Protein AF-A0A833DLT4-F1 (afdb_monomer)

Sequence (153 aa):
MVFGWGKKKPQKQEPDIVPQKKQILLSDILNVANEIRSIRTKTIIAEVKTFRNKINSSCETILHIAIDLERDTLKIDDIDIHLKRLVERGKKEVISAIKRESIVQLPEINSYEDVKIFNVASNRMLKKIGDALGRQSRVIHIFAKKYAGKLKG

Mean predicted aligned error: 10.65 Å

Radius of gyration: 23.87 Å; Cα contacts (8 Å, |Δi|>4): 67; chains: 1; bounding box: 50×39×67 Å

Secondary structure (DSSP, 8-state):
-----PPPPPP--------------GGGHHHHHHHHHHHHHHHHHHHHHHHHHHHHHHHHHHHHHHHHHHH-PPP-TT--HHHHHHHHHHHHHHHHHHHHHHSSPPPP-SSHHHHHHHHHHHHHHHHHHHHHHHHTHHHHHHHHHHHGGGG--

Structure (mmCIF, N/CA/C/O backbone):
data_AF-A0A833DLT4-F1
#
_entry.id   AF-A0A833DLT4-F1
#
loop_
_atom_site.group_PDB
_atom_site.id
_atom_site.type_symbol
_atom_site.label_atom_id
_atom_site.label_alt_id
_atom_site.label_comp_id
_atom_site.label_asym_id
_atom_site.label_entity_id
_atom_site.label_seq_id
_atom_site.pdbx_PDB_ins_code
_atom_site.Cartn_x
_atom_site.Cartn_y
_atom_site.Cartn_z
_atom_site.occupancy
_atom_site.B_iso_or_equiv
_atom_site.auth_seq_id
_atom_site.auth_comp_id
_atom_site.auth_asym_id
_atom_site.auth_atom_id
_atom_site.pdbx_PDB_model_num
ATOM 1 N N . MET A 1 1 ? -16.645 -27.174 -26.066 1.00 42.59 1 MET A N 1
ATOM 2 C CA . MET A 1 1 ? -15.629 -27.038 -24.998 1.00 42.59 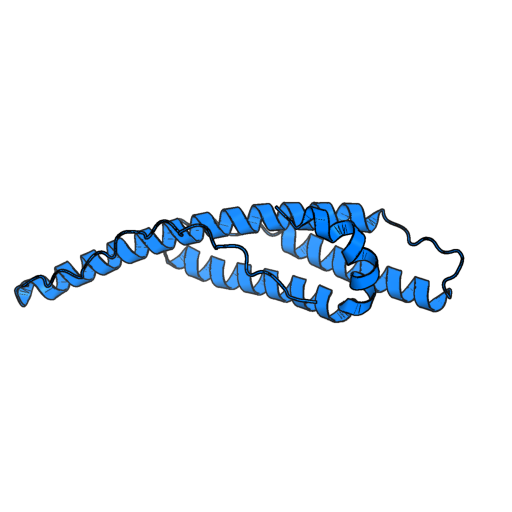1 MET A CA 1
ATOM 3 C C . MET A 1 1 ? -16.378 -26.774 -23.694 1.00 42.59 1 MET A C 1
ATOM 5 O O . MET A 1 1 ? -16.959 -25.708 -23.558 1.00 42.59 1 MET A O 1
ATOM 9 N N . VAL A 1 2 ? -16.508 -27.776 -22.818 1.00 42.22 2 VAL A N 1
ATOM 10 C CA . VAL A 1 2 ? -17.340 -27.711 -21.599 1.00 42.22 2 VAL A CA 1
ATOM 11 C C . VAL A 1 2 ? -16.416 -27.462 -20.409 1.00 42.22 2 VAL A C 1
ATOM 13 O O . VAL A 1 2 ? -15.605 -28.318 -20.067 1.00 42.22 2 VAL A O 1
ATOM 16 N N . PHE A 1 3 ? -16.489 -26.273 -19.811 1.00 52.66 3 PHE A N 1
ATOM 17 C CA . PHE A 1 3 ? -15.708 -25.943 -18.621 1.00 52.66 3 PHE A CA 1
ATOM 18 C C . PHE A 1 3 ? -16.326 -26.623 -17.396 1.00 52.66 3 PHE A C 1
ATOM 20 O O . PHE A 1 3 ? -17.376 -26.212 -16.906 1.00 52.66 3 PHE A O 1
ATOM 27 N N . GLY A 1 4 ? -15.662 -27.670 -16.902 1.00 48.62 4 GLY A N 1
ATOM 28 C CA . GLY A 1 4 ? -15.999 -28.314 -15.638 1.00 48.62 4 GLY A CA 1
ATOM 29 C C . GLY A 1 4 ? -15.780 -27.358 -14.466 1.00 48.62 4 GLY A C 1
ATOM 30 O O . GLY A 1 4 ? -14.661 -26.916 -14.206 1.00 48.62 4 GLY A O 1
ATOM 31 N N . TRP A 1 5 ? -16.853 -27.038 -13.747 1.00 48.69 5 TRP A N 1
ATOM 32 C CA . TRP A 1 5 ? -16.782 -26.337 -12.470 1.00 48.69 5 TRP A CA 1
ATOM 33 C C . TRP A 1 5 ? -16.168 -27.270 -11.422 1.00 48.69 5 TRP A C 1
ATOM 35 O O . TRP A 1 5 ? -16.838 -28.135 -10.858 1.00 48.69 5 TRP A O 1
ATOM 45 N N . GLY A 1 6 ? -14.867 -27.109 -11.174 1.00 57.81 6 GLY A N 1
ATOM 46 C CA . GLY A 1 6 ? -14.183 -27.751 -10.056 1.00 57.81 6 GLY A CA 1
ATOM 47 C C . GLY A 1 6 ? -14.857 -27.381 -8.733 1.00 57.81 6 GLY A C 1
ATOM 48 O O . GLY A 1 6 ? -15.112 -26.207 -8.458 1.00 57.81 6 GLY A O 1
ATOM 49 N N . LYS A 1 7 ? -15.173 -28.391 -7.915 1.00 57.47 7 LYS A N 1
ATOM 50 C CA . LYS A 1 7 ? -15.824 -28.212 -6.613 1.00 57.47 7 LYS A CA 1
ATOM 51 C C . LYS A 1 7 ? -14.976 -27.297 -5.718 1.00 57.47 7 LYS A C 1
ATOM 53 O O . LYS A 1 7 ? -13.832 -27.619 -5.400 1.00 57.47 7 LYS A O 1
ATOM 58 N N . LYS A 1 8 ? -15.541 -26.156 -5.306 1.00 60.50 8 LYS A N 1
ATOM 59 C CA . LYS A 1 8 ? -14.935 -25.254 -4.314 1.00 60.50 8 LYS A CA 1
ATOM 60 C C . LYS A 1 8 ? -14.752 -26.010 -2.991 1.00 60.50 8 LYS A C 1
ATOM 62 O O . LYS A 1 8 ? -15.681 -26.669 -2.527 1.00 60.50 8 LYS A O 1
ATOM 67 N N . LYS A 1 9 ? -13.564 -25.910 -2.384 1.00 59.28 9 LYS A N 1
ATOM 68 C CA . LYS A 1 9 ? -13.315 -26.389 -1.013 1.00 59.28 9 LYS A CA 1
ATOM 69 C C . LYS A 1 9 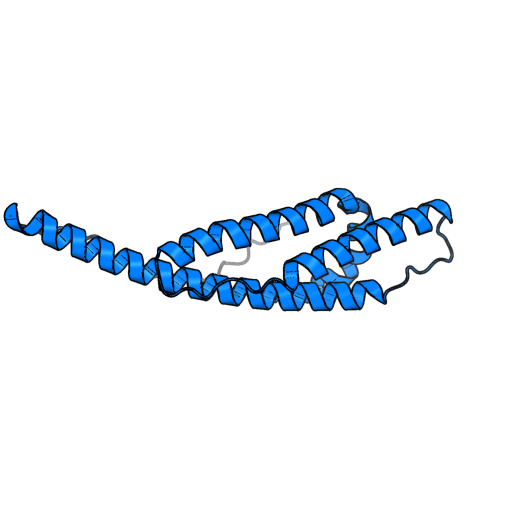? -14.263 -25.653 -0.050 1.00 59.28 9 LYS A C 1
ATOM 71 O O . LYS A 1 9 ? -14.417 -24.441 -0.215 1.00 59.28 9 LYS A O 1
ATOM 76 N N . PRO A 1 10 ? -14.882 -26.330 0.934 1.00 50.59 10 PRO A N 1
ATOM 77 C CA . PRO A 1 10 ? -15.735 -25.662 1.907 1.00 50.59 10 PRO A CA 1
ATOM 78 C C . PRO A 1 10 ? -14.888 -24.683 2.725 1.00 50.59 10 PRO A C 1
ATOM 80 O O . PRO A 1 10 ? -13.926 -25.061 3.395 1.00 50.59 10 PRO A O 1
ATOM 83 N N . GLN A 1 11 ? -15.227 -23.404 2.601 1.00 53.12 11 GLN A N 1
ATOM 84 C CA . GLN A 1 11 ? -14.693 -22.322 3.413 1.00 53.12 11 GLN A CA 1
ATOM 85 C C . GLN A 1 11 ? -15.098 -22.612 4.862 1.00 53.12 11 GLN A C 1
ATOM 87 O O . GLN A 1 11 ? -16.279 -22.837 5.128 1.00 53.12 11 GLN A O 1
ATOM 92 N N . LYS A 1 12 ? -14.124 -22.686 5.779 1.00 49.47 12 LYS A N 1
ATOM 93 C CA . LYS A 1 12 ? -14.392 -22.807 7.218 1.00 49.47 12 LYS A CA 1
ATOM 94 C C . LYS A 1 12 ? -15.308 -21.644 7.599 1.00 49.47 12 LYS A C 1
ATOM 96 O O . LYS A 1 12 ? -14.883 -20.496 7.526 1.00 49.47 12 LYS A O 1
ATOM 101 N N . GLN A 1 13 ? -16.563 -21.952 7.907 1.00 48.19 13 GLN A N 1
ATOM 102 C CA . GLN A 1 13 ? -17.505 -20.990 8.454 1.00 48.19 13 GLN A CA 1
ATOM 103 C C . GLN A 1 13 ? -16.955 -20.585 9.822 1.00 48.19 13 GLN A C 1
ATOM 105 O O . GLN A 1 13 ? -16.826 -21.428 10.711 1.00 48.19 13 GLN A O 1
ATOM 110 N N . GLU A 1 14 ? -16.549 -19.325 9.965 1.00 50.16 14 GLU A N 1
ATOM 111 C CA . GLU A 1 14 ? -16.438 -18.731 11.294 1.00 50.16 14 GLU A CA 1
ATOM 112 C C . GLU A 1 14 ? -17.833 -18.814 11.932 1.00 50.16 14 GLU A C 1
ATOM 114 O O . GLU A 1 14 ? -18.823 -18.577 11.234 1.00 50.16 14 GLU A O 1
ATOM 119 N N . PRO A 1 15 ? -17.955 -19.236 13.200 1.00 44.12 15 PRO A N 1
ATOM 120 C CA . PRO A 1 15 ? -19.258 -19.370 13.827 1.00 44.12 15 PRO A CA 1
ATOM 121 C C . PRO A 1 15 ? -19.946 -18.002 13.858 1.00 44.12 15 PRO A C 1
ATOM 123 O O . PRO A 1 15 ? -19.418 -17.053 14.436 1.00 44.12 15 PRO A O 1
ATOM 126 N N . ASP A 1 16 ? -21.127 -17.922 13.244 1.00 51.62 16 ASP A N 1
ATOM 127 C CA . ASP A 1 16 ? -22.027 -16.774 13.334 1.00 51.62 16 ASP A CA 1
ATOM 128 C C . ASP A 1 16 ? -22.417 -16.595 14.810 1.00 51.62 16 ASP A C 1
ATOM 130 O O . ASP A 1 16 ? -23.228 -17.343 15.365 1.00 51.62 16 ASP A O 1
ATOM 134 N N . ILE A 1 17 ? -21.778 -15.644 15.492 1.00 62.56 17 ILE A N 1
ATOM 135 C CA . ILE A 1 17 ? -22.097 -15.322 16.883 1.00 62.56 17 ILE A CA 1
ATOM 136 C C . ILE A 1 17 ? -23.464 -14.638 16.870 1.00 62.56 17 ILE A C 1
ATOM 138 O O . ILE A 1 17 ? -23.582 -13.461 16.527 1.00 62.56 17 ILE A O 1
ATOM 142 N N . VAL A 1 18 ? -24.506 -15.381 17.241 1.00 64.75 18 VAL A N 1
ATOM 143 C CA . VAL A 1 18 ? -25.869 -14.851 17.355 1.00 64.75 18 VAL A CA 1
ATOM 144 C C . VAL A 1 18 ? -25.860 -13.656 18.323 1.00 64.75 18 VAL A C 1
ATOM 146 O O . VAL A 1 18 ? -25.400 -13.802 19.460 1.00 64.75 18 VAL A O 1
ATOM 149 N N . PRO A 1 19 ? -26.354 -12.470 17.919 1.00 64.88 19 PRO A N 1
ATOM 150 C CA . PRO A 1 19 ? -26.337 -11.292 18.776 1.00 64.88 19 PRO A CA 1
ATOM 151 C C . PRO A 1 19 ? -27.209 -11.516 20.021 1.00 64.88 19 PRO A C 1
ATOM 153 O O . PRO A 1 19 ? -28.433 -11.632 19.934 1.00 64.88 19 PRO A O 1
ATOM 156 N N . GLN A 1 20 ? -26.579 -11.574 21.197 1.00 72.00 20 GLN A N 1
ATOM 157 C CA . GLN A 1 20 ? -27.278 -11.695 22.477 1.00 72.00 20 GLN A CA 1
ATOM 158 C C . GLN A 1 20 ? -27.918 -10.359 22.872 1.00 72.00 20 GLN A C 1
ATOM 160 O O . GLN A 1 20 ? -27.246 -9.333 22.983 1.00 72.00 20 GLN A O 1
ATOM 165 N N . LYS A 1 21 ? -29.231 -10.376 23.126 1.00 75.12 21 LYS A N 1
ATOM 166 C CA . LYS A 1 21 ? -29.964 -9.227 23.671 1.00 75.12 21 LYS A CA 1
ATOM 167 C C . LYS A 1 21 ? -29.655 -9.098 25.165 1.00 75.12 21 LYS A C 1
ATOM 169 O O . LYS A 1 21 ? -30.086 -9.931 25.956 1.00 75.12 21 LYS A O 1
ATOM 174 N N . LYS A 1 22 ? -28.916 -8.055 25.545 1.00 78.75 22 LYS A N 1
ATOM 175 C CA . LYS A 1 22 ? -28.597 -7.728 26.943 1.00 78.75 22 LYS A CA 1
ATOM 176 C C . LYS A 1 22 ? -29.653 -6.757 27.485 1.00 78.75 22 LYS A C 1
ATOM 178 O O . LYS A 1 22 ? -29.873 -5.711 26.879 1.00 78.75 22 LYS A O 1
ATOM 183 N N . GLN A 1 23 ? -30.311 -7.093 28.594 1.00 82.62 23 GLN A N 1
ATOM 184 C CA . GLN A 1 23 ? -31.133 -6.128 29.334 1.00 82.62 23 GLN A CA 1
ATOM 185 C C . GLN A 1 23 ? -30.208 -5.234 30.164 1.00 82.62 23 GLN A C 1
ATOM 187 O O . GLN A 1 23 ? -29.283 -5.731 30.804 1.00 82.62 23 GLN A O 1
ATOM 192 N N . ILE A 1 24 ? -30.434 -3.923 30.115 1.00 85.19 24 ILE A N 1
ATOM 193 C CA . ILE A 1 24 ? -29.632 -2.910 30.808 1.00 85.19 24 ILE A CA 1
ATOM 194 C C . ILE A 1 24 ? -30.562 -1.928 31.518 1.00 85.19 24 ILE A C 1
ATOM 196 O O . ILE A 1 24 ? -31.630 -1.598 30.998 1.00 85.19 24 ILE A O 1
ATOM 200 N N . LEU A 1 25 ? -30.161 -1.463 32.701 1.00 88.00 25 LEU A N 1
ATOM 201 C CA . LEU A 1 25 ? -30.851 -0.384 33.404 1.00 88.00 25 LEU A CA 1
ATOM 202 C C . LEU A 1 25 ? -30.563 0.953 32.707 1.00 88.00 25 LEU A C 1
ATOM 204 O O . LEU A 1 25 ? -29.490 1.151 32.138 1.00 88.00 25 LEU A O 1
ATOM 208 N N . LEU A 1 26 ? -31.505 1.897 32.786 1.00 86.12 26 LEU A N 1
ATOM 209 C CA . LEU A 1 26 ? -31.352 3.238 32.203 1.00 86.12 26 LEU A CA 1
ATOM 210 C C . LEU A 1 26 ? -30.126 3.987 32.750 1.00 86.12 26 LEU A C 1
ATOM 212 O O . LEU A 1 26 ? -29.436 4.667 31.994 1.00 86.12 26 LEU A O 1
ATOM 216 N N . SER A 1 27 ? -29.822 3.815 34.039 1.00 89.94 27 SER A N 1
ATOM 217 C CA . SER A 1 27 ? -28.631 4.372 34.694 1.00 89.94 27 SER A CA 1
ATOM 218 C C . SER A 1 27 ? -27.320 3.866 34.090 1.00 89.94 27 SER A C 1
ATOM 220 O O . SER A 1 27 ? -26.329 4.592 34.058 1.00 89.94 27 SER A O 1
ATOM 222 N N . ASP A 1 28 ? -27.318 2.637 33.573 1.00 89.06 28 ASP A N 1
ATOM 223 C CA . ASP A 1 28 ? -26.106 1.945 33.134 1.00 89.06 28 ASP A CA 1
ATOM 224 C C . ASP A 1 28 ? -25.779 2.210 31.661 1.00 89.06 28 ASP A C 1
ATOM 226 O O . ASP A 1 28 ? -24.691 1.863 31.198 1.00 89.06 28 ASP A O 1
ATOM 230 N N . ILE A 1 29 ? -26.682 2.866 30.921 1.00 89.69 29 ILE A N 1
ATOM 231 C CA . ILE A 1 29 ? -26.525 3.154 29.487 1.00 89.69 29 ILE A CA 1
ATOM 232 C C . ILE A 1 29 ? -25.197 3.868 29.207 1.00 89.69 29 ILE A C 1
ATOM 234 O O . ILE A 1 29 ? -24.480 3.489 28.280 1.00 89.69 29 ILE A O 1
ATOM 238 N N . LEU A 1 30 ? -24.840 4.872 30.015 1.00 91.88 30 LEU A N 1
ATOM 239 C CA . LEU A 1 30 ? -23.603 5.632 29.822 1.00 91.88 30 LEU A CA 1
ATOM 240 C C . LEU A 1 30 ? -22.360 4.749 30.012 1.00 91.88 30 LEU A C 1
ATOM 242 O O . LEU A 1 30 ? -21.410 4.838 29.233 1.00 91.88 30 LEU A O 1
ATOM 246 N N . ASN A 1 31 ? -22.381 3.870 31.016 1.00 91.38 31 ASN A N 1
ATOM 247 C CA . ASN A 1 31 ? -21.281 2.953 31.307 1.00 91.38 31 ASN A CA 1
ATOM 248 C C . ASN A 1 31 ? -21.101 1.936 30.178 1.00 91.38 31 ASN A C 1
ATOM 250 O O . ASN A 1 31 ? -19.991 1.773 29.669 1.00 91.38 31 ASN A O 1
ATOM 254 N N . VAL A 1 32 ? -22.199 1.332 29.716 1.00 91.00 32 VAL A N 1
ATOM 255 C CA . VAL A 1 32 ? -22.197 0.382 28.595 1.00 91.00 32 VAL A CA 1
ATOM 256 C C . VAL A 1 32 ? -21.719 1.054 27.304 1.00 91.00 32 VAL A C 1
ATOM 258 O O . VAL A 1 32 ? -20.892 0.496 26.584 1.00 91.00 32 VAL A O 1
ATOM 261 N N . ALA A 1 33 ? -22.167 2.279 27.016 1.00 91.75 33 ALA A N 1
ATOM 262 C CA . ALA A 1 33 ? -21.708 3.030 25.847 1.00 91.75 33 ALA A CA 1
ATOM 263 C C . ALA A 1 33 ? -20.197 3.325 25.903 1.00 91.75 33 ALA A C 1
ATOM 265 O O . ALA A 1 33 ? -19.494 3.183 24.898 1.00 91.75 33 ALA A O 1
ATOM 266 N N . ASN A 1 34 ? -19.679 3.695 27.077 1.00 93.94 34 ASN A N 1
ATOM 267 C CA . ASN A 1 34 ? -18.250 3.927 27.284 1.00 93.94 34 ASN A CA 1
ATOM 268 C C . ASN A 1 34 ? -17.423 2.642 27.126 1.00 93.94 34 ASN A C 1
ATOM 270 O O . ASN A 1 34 ? -16.349 2.681 26.520 1.00 93.94 34 ASN A O 1
ATOM 274 N N . GLU A 1 35 ? -17.923 1.509 27.622 1.00 93.25 35 GLU A N 1
ATOM 275 C CA . GLU A 1 35 ? -17.294 0.197 27.458 1.00 93.25 35 GLU A CA 1
ATOM 276 C C . GLU A 1 35 ? -17.226 -0.202 25.979 1.00 93.25 35 GLU A C 1
ATOM 278 O O . GLU A 1 35 ? -16.144 -0.505 25.470 1.00 93.25 35 GLU A O 1
ATOM 283 N N . ILE A 1 36 ? -18.347 -0.097 25.254 1.00 92.38 36 ILE A N 1
ATOM 284 C CA . ILE A 1 36 ? -18.408 -0.351 23.808 1.00 92.38 36 ILE A CA 1
ATOM 285 C C . ILE A 1 36 ? -17.399 0.532 23.073 1.00 92.38 36 ILE A C 1
ATOM 287 O O . ILE A 1 36 ? -16.641 0.038 22.236 1.00 92.38 36 ILE A O 1
ATOM 291 N N . ARG A 1 37 ? -17.348 1.830 23.399 1.00 93.94 37 ARG A N 1
ATOM 292 C CA . ARG A 1 37 ? -16.391 2.762 22.792 1.00 93.94 37 ARG A CA 1
ATOM 293 C C . ARG A 1 37 ? -14.950 2.330 23.061 1.00 93.94 37 ARG A C 1
ATOM 295 O O . ARG A 1 37 ? -14.150 2.307 22.135 1.00 93.94 37 ARG A O 1
ATOM 302 N N . SER A 1 38 ? -14.623 1.956 24.297 1.00 94.56 38 SER A N 1
ATOM 303 C CA . SER A 1 38 ? -13.282 1.495 24.680 1.00 94.56 38 SER A CA 1
ATOM 304 C C . SER A 1 38 ? -12.863 0.243 23.907 1.00 94.56 38 SER A C 1
ATOM 306 O O . SER A 1 38 ? -11.770 0.210 23.336 1.00 94.56 38 SER A O 1
ATOM 308 N N . ILE A 1 39 ? -13.749 -0.756 23.821 1.00 94.94 39 ILE A N 1
ATOM 309 C CA . ILE A 1 39 ? -13.509 -1.990 23.064 1.00 94.94 39 ILE A CA 1
ATOM 310 C C . ILE A 1 39 ? -13.264 -1.659 21.590 1.00 94.94 39 ILE A C 1
ATOM 312 O O . ILE A 1 39 ? -12.237 -2.049 21.040 1.00 94.94 39 ILE A O 1
ATOM 316 N N . ARG A 1 40 ? -14.153 -0.874 20.966 1.00 93.81 40 ARG A N 1
ATOM 317 C CA . ARG A 1 40 ? -14.033 -0.492 19.550 1.00 93.81 40 ARG A CA 1
ATOM 318 C C . ARG A 1 40 ? -12.742 0.266 19.265 1.00 93.81 40 ARG A C 1
ATOM 320 O O . ARG A 1 40 ? -12.066 -0.054 18.294 1.00 93.81 40 ARG A O 1
ATOM 327 N N . THR A 1 41 ? -12.364 1.215 20.118 1.00 94.56 41 THR A N 1
ATOM 328 C CA . THR A 1 41 ? -11.113 1.966 19.960 1.00 94.56 41 THR A CA 1
ATOM 329 C C . THR A 1 41 ? -9.895 1.049 20.025 1.00 94.56 41 THR A C 1
ATOM 331 O O . THR A 1 41 ? -9.016 1.150 19.171 1.00 94.56 41 THR A O 1
ATOM 334 N N . LYS A 1 42 ? -9.847 0.117 20.987 1.00 94.56 42 LYS A N 1
ATOM 335 C CA . LYS A 1 42 ? -8.750 -0.859 21.094 1.00 94.56 42 LYS A CA 1
ATOM 336 C C . LYS A 1 42 ? -8.675 -1.765 19.865 1.00 94.56 42 LYS A C 1
ATOM 338 O O . LYS A 1 42 ? -7.583 -1.975 19.342 1.00 94.56 42 LYS A O 1
ATOM 343 N N . THR A 1 43 ? -9.819 -2.255 19.382 1.00 95.44 43 THR A N 1
ATOM 344 C CA . THR A 1 43 ? -9.896 -3.071 18.162 1.00 95.44 43 THR A CA 1
ATOM 345 C C . THR A 1 43 ? -9.375 -2.305 16.948 1.00 95.44 43 THR A C 1
ATOM 347 O O . THR A 1 43 ? -8.490 -2.801 16.258 1.00 95.44 43 THR A O 1
ATOM 350 N N . ILE A 1 44 ? -9.841 -1.070 16.734 1.00 94.69 44 ILE A N 1
ATOM 351 C CA . ILE A 1 44 ? -9.402 -0.225 15.612 1.00 94.69 44 ILE A CA 1
ATOM 352 C C . ILE A 1 44 ? -7.892 0.028 15.679 1.00 94.69 44 ILE A C 1
ATOM 354 O O . ILE A 1 44 ? -7.207 -0.110 14.670 1.00 94.69 44 ILE A O 1
ATOM 358 N N . ILE A 1 45 ? -7.350 0.361 16.854 1.00 94.62 45 ILE A N 1
ATOM 359 C CA . ILE A 1 45 ? -5.905 0.574 17.031 1.00 94.62 45 ILE A CA 1
ATOM 360 C C . ILE A 1 45 ? -5.121 -0.688 16.649 1.00 94.62 45 ILE A C 1
ATOM 362 O O . ILE A 1 45 ? -4.140 -0.599 15.909 1.00 94.62 45 ILE A O 1
ATOM 366 N N . ALA A 1 46 ? -5.561 -1.863 17.110 1.00 94.00 46 ALA A N 1
ATOM 367 C CA . ALA A 1 46 ? -4.903 -3.127 16.797 1.00 94.00 46 ALA A CA 1
ATOM 368 C C . ALA A 1 46 ? -4.947 -3.440 15.291 1.00 94.00 46 ALA A C 1
ATOM 370 O O . ALA A 1 46 ? -3.906 -3.715 14.693 1.00 94.00 46 ALA A O 1
ATOM 371 N N . GLU A 1 4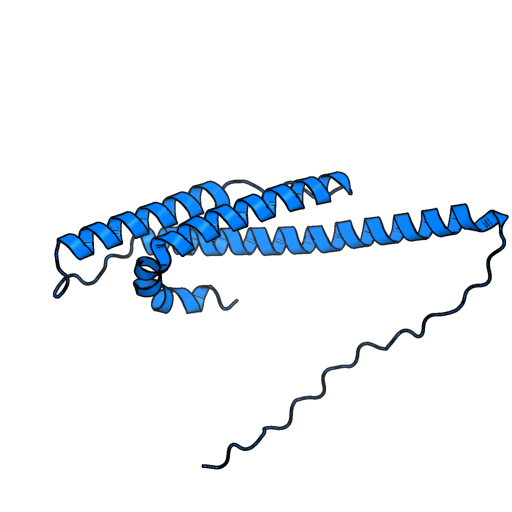7 ? -6.116 -3.335 14.658 1.00 94.62 47 GLU A N 1
ATOM 372 C CA . GLU A 1 47 ? -6.283 -3.571 13.220 1.00 94.62 47 GLU A CA 1
ATOM 373 C C . GLU A 1 47 ? -5.439 -2.606 12.384 1.00 94.62 47 GLU A C 1
ATOM 375 O O . GLU A 1 47 ? -4.668 -3.037 11.523 1.00 94.62 47 GLU A O 1
ATOM 380 N N . VAL A 1 48 ? -5.504 -1.305 12.678 1.00 94.62 48 VAL A N 1
ATOM 381 C CA . VAL A 1 48 ? -4.743 -0.271 11.963 1.00 94.62 48 VAL A CA 1
ATOM 382 C C . VAL A 1 48 ? -3.241 -0.478 12.130 1.00 94.62 48 VAL A C 1
ATOM 384 O O . VAL A 1 48 ? -2.496 -0.320 11.163 1.00 94.62 48 VAL A O 1
ATOM 387 N N . LYS A 1 49 ? -2.777 -0.928 13.301 1.00 94.50 49 LYS A N 1
ATOM 388 C CA . LYS A 1 49 ? -1.375 -1.314 13.508 1.00 94.50 49 LYS A CA 1
ATOM 389 C C . LYS A 1 49 ? -0.961 -2.469 12.593 1.00 94.50 49 LYS A C 1
ATOM 391 O O . LYS A 1 49 ? 0.122 -2.420 12.008 1.00 94.50 49 LYS A O 1
ATOM 396 N N . THR A 1 50 ? -1.821 -3.474 12.397 1.00 93.69 50 THR A N 1
ATOM 397 C CA . THR A 1 50 ? -1.532 -4.546 11.427 1.00 93.69 50 THR A CA 1
ATOM 398 C C . THR A 1 50 ? -1.495 -4.028 9.986 1.00 93.69 50 THR A C 1
ATOM 400 O O . THR A 1 50 ? -0.601 -4.409 9.229 1.00 93.69 50 THR A O 1
ATOM 403 N N . PHE A 1 51 ? -2.403 -3.121 9.605 1.00 92.50 51 PHE A N 1
ATOM 404 C CA . PHE A 1 51 ? -2.406 -2.511 8.274 1.00 92.50 51 PHE A CA 1
ATOM 405 C C . PHE A 1 51 ? -1.173 -1.647 8.033 1.00 92.50 51 PHE A C 1
ATOM 407 O O . PHE A 1 51 ? -0.553 -1.775 6.982 1.00 92.50 51 PHE A O 1
ATOM 414 N N . ARG A 1 52 ? -0.757 -0.837 9.012 1.00 92.88 52 ARG A N 1
ATOM 415 C CA . ARG A 1 52 ? 0.493 -0.071 8.951 1.00 92.88 52 ARG A CA 1
ATOM 416 C C . ARG A 1 52 ? 1.676 -0.974 8.626 1.00 92.88 52 ARG A C 1
ATOM 418 O O . ARG A 1 52 ? 2.436 -0.667 7.715 1.00 92.88 52 ARG A O 1
ATOM 425 N N . ASN A 1 53 ? 1.816 -2.092 9.336 1.00 91.88 53 ASN A N 1
ATOM 426 C CA . ASN A 1 53 ? 2.933 -3.012 9.121 1.00 91.88 53 ASN A CA 1
ATOM 427 C C . ASN A 1 53 ? 2.898 -3.632 7.713 1.00 91.88 53 ASN A C 1
ATOM 429 O O . ASN A 1 53 ? 3.929 -3.698 7.047 1.00 91.88 53 ASN A O 1
ATOM 433 N N . LYS A 1 54 ? 1.710 -4.014 7.222 1.00 91.69 54 LYS A N 1
ATOM 434 C CA . LYS A 1 54 ? 1.525 -4.508 5.844 1.00 91.69 54 LYS A CA 1
ATOM 435 C C . LYS A 1 54 ? 1.875 -3.450 4.794 1.00 91.69 54 LYS A C 1
ATOM 437 O O . LYS A 1 54 ? 2.541 -3.766 3.810 1.00 91.69 54 LYS A O 1
ATOM 442 N N . ILE A 1 55 ? 1.451 -2.201 5.001 1.00 90.94 55 ILE A N 1
ATOM 443 C CA . ILE A 1 55 ? 1.767 -1.087 4.100 1.00 90.94 55 ILE A CA 1
ATOM 444 C C . ILE A 1 55 ? 3.272 -0.814 4.101 1.00 90.94 55 ILE A C 1
ATOM 446 O O . ILE A 1 55 ? 3.842 -0.693 3.025 1.00 90.94 55 ILE A O 1
ATOM 450 N N . ASN A 1 56 ? 3.932 -0.791 5.263 1.00 90.50 56 ASN A N 1
ATOM 451 C CA . ASN A 1 56 ? 5.384 -0.599 5.346 1.00 90.50 56 ASN A CA 1
ATOM 452 C C . ASN A 1 56 ? 6.147 -1.676 4.563 1.00 90.50 56 ASN A C 1
ATOM 454 O O . ASN A 1 56 ? 6.959 -1.343 3.705 1.00 90.50 56 ASN A O 1
ATOM 458 N N . SER A 1 57 ? 5.814 -2.952 4.773 1.00 90.75 57 SER A N 1
ATOM 459 C CA . SER A 1 57 ? 6.415 -4.061 4.018 1.00 90.75 57 SER A CA 1
ATOM 460 C C . SER A 1 57 ? 6.153 -3.952 2.505 1.00 90.75 57 SER A C 1
ATOM 462 O O . SER A 1 57 ? 7.032 -4.215 1.679 1.00 90.75 57 SER A O 1
ATOM 464 N N . SER A 1 58 ? 4.962 -3.487 2.115 1.00 90.19 58 SER A N 1
ATOM 465 C CA . SER A 1 58 ? 4.638 -3.229 0.706 1.00 90.19 58 SER A CA 1
ATOM 466 C C . SER A 1 58 ? 5.457 -2.066 0.136 1.00 90.19 58 SER A C 1
ATOM 468 O O . SER A 1 58 ? 5.945 -2.157 -0.989 1.00 90.19 58 SER A O 1
ATOM 470 N N . CYS A 1 59 ? 5.653 -0.989 0.902 1.00 90.12 59 CYS A N 1
ATOM 471 C CA . CYS A 1 59 ? 6.488 0.147 0.515 1.00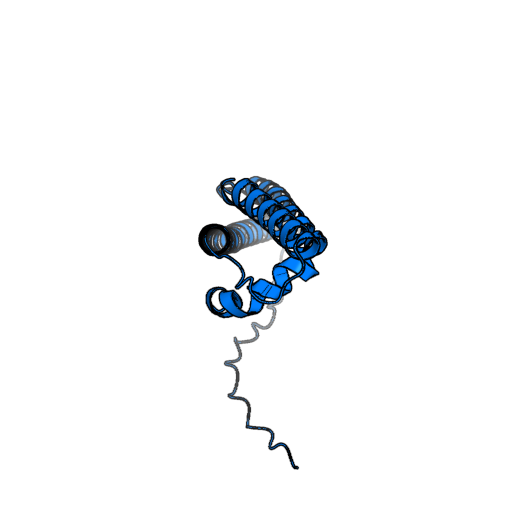 90.12 59 CYS A CA 1
ATOM 472 C C . CYS A 1 59 ? 7.949 -0.264 0.317 1.00 90.12 59 CYS A C 1
ATOM 474 O O . CYS A 1 59 ? 8.550 0.143 -0.673 1.00 90.12 59 CYS A O 1
ATOM 476 N N . GLU A 1 60 ? 8.500 -1.103 1.194 1.00 90.31 60 GLU A N 1
ATOM 477 C CA . GLU A 1 60 ? 9.847 -1.669 1.036 1.00 90.31 60 GLU A CA 1
ATOM 478 C C . GLU A 1 60 ? 9.952 -2.492 -0.253 1.00 90.31 60 GLU A C 1
ATOM 480 O O . GLU A 1 60 ? 10.861 -2.291 -1.061 1.00 90.31 60 GLU A O 1
ATOM 485 N N . THR A 1 61 ? 8.969 -3.358 -0.508 1.00 90.94 61 THR A N 1
ATOM 486 C CA . THR A 1 61 ? 8.909 -4.171 -1.733 1.00 90.94 61 THR A CA 1
ATOM 487 C C . THR A 1 61 ? 8.865 -3.294 -2.988 1.00 90.94 61 THR A C 1
ATOM 489 O O . THR A 1 61 ? 9.619 -3.510 -3.940 1.00 90.94 61 THR A O 1
ATOM 492 N N . ILE A 1 62 ? 8.011 -2.266 -2.994 1.00 90.25 62 ILE A N 1
ATOM 493 C CA . ILE A 1 62 ? 7.875 -1.326 -4.114 1.00 90.25 62 ILE A CA 1
ATOM 494 C C . ILE A 1 62 ? 9.156 -0.498 -4.296 1.00 90.25 62 ILE A C 1
ATOM 496 O O . ILE A 1 62 ? 9.565 -0.251 -5.432 1.00 90.25 62 ILE A O 1
ATOM 500 N N . LEU A 1 63 ? 9.825 -0.111 -3.208 1.00 91.75 63 LEU A N 1
ATOM 501 C CA . LEU A 1 63 ? 11.103 0.594 -3.255 1.00 91.75 63 LEU A CA 1
ATOM 502 C C . LEU A 1 63 ? 12.193 -0.271 -3.900 1.00 91.75 63 LEU A C 1
ATOM 504 O O . LEU A 1 63 ? 12.900 0.205 -4.789 1.00 91.75 63 LEU A O 1
ATOM 508 N N . HIS A 1 64 ? 12.293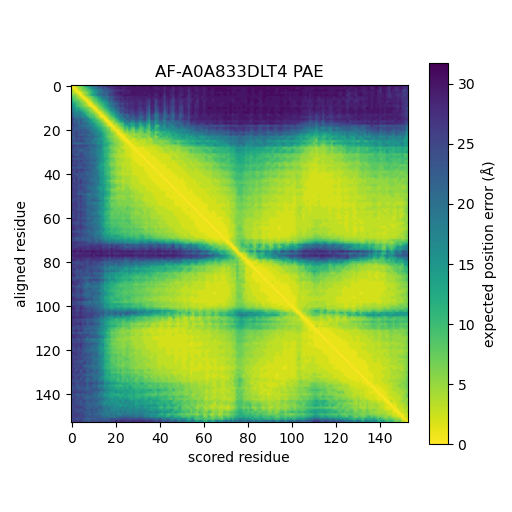 -1.547 -3.520 1.00 91.00 64 HIS A N 1
ATOM 509 C CA . HIS A 1 64 ? 13.215 -2.490 -4.156 1.00 91.00 64 HIS A CA 1
ATOM 510 C C . HIS A 1 64 ? 12.917 -2.664 -5.648 1.00 91.00 64 HIS A C 1
ATOM 512 O O . HIS A 1 64 ? 13.834 -2.606 -6.467 1.00 91.00 64 HIS A O 1
ATOM 518 N N . ILE A 1 65 ? 11.640 -2.782 -6.025 1.00 90.00 65 ILE A N 1
ATOM 519 C CA . ILE A 1 65 ? 11.230 -2.820 -7.436 1.00 90.00 65 ILE A CA 1
ATOM 520 C C . ILE A 1 65 ? 11.653 -1.541 -8.164 1.00 90.00 65 ILE A C 1
ATOM 522 O O . ILE A 1 65 ? 12.146 -1.625 -9.284 1.00 90.00 65 ILE A O 1
ATOM 526 N N . ALA A 1 66 ? 11.496 -0.364 -7.555 1.00 90.38 66 ALA A N 1
ATOM 527 C CA . ALA A 1 66 ? 11.889 0.901 -8.169 1.00 90.38 66 ALA A CA 1
ATOM 528 C C . ALA A 1 66 ? 13.410 1.014 -8.364 1.00 90.38 66 ALA A C 1
ATOM 530 O O . ALA A 1 66 ? 13.852 1.531 -9.390 1.00 90.38 66 ALA A O 1
ATOM 531 N N . ILE A 1 67 ? 14.208 0.503 -7.421 1.00 90.88 67 ILE A N 1
ATOM 532 C CA . ILE A 1 67 ? 15.674 0.429 -7.537 1.00 90.88 67 ILE A CA 1
ATOM 533 C C . ILE A 1 67 ? 16.081 -0.538 -8.657 1.00 90.88 67 ILE A C 1
ATOM 535 O O . ILE A 1 67 ? 16.933 -0.207 -9.482 1.00 90.88 67 ILE A O 1
ATOM 539 N N . ASP A 1 68 ? 15.454 -1.711 -8.732 1.00 90.25 68 ASP A N 1
ATOM 540 C CA . ASP A 1 68 ? 15.712 -2.666 -9.812 1.00 90.25 68 ASP A CA 1
ATOM 541 C C . ASP A 1 68 ? 15.292 -2.103 -11.171 1.00 90.25 68 ASP A C 1
ATOM 543 O O . ASP A 1 68 ? 15.995 -2.282 -12.164 1.00 90.25 68 ASP A O 1
ATOM 547 N N . LEU A 1 69 ? 14.144 -1.422 -11.217 1.00 88.38 69 LEU A N 1
ATOM 548 C CA . LEU A 1 69 ? 13.638 -0.768 -12.414 1.00 88.38 69 LEU A CA 1
ATOM 549 C C . LEU A 1 69 ? 14.622 0.296 -12.879 1.00 88.38 69 LEU A C 1
ATOM 551 O O . LEU A 1 69 ? 14.888 0.365 -14.069 1.00 88.38 69 LEU A O 1
ATOM 555 N N . GLU A 1 70 ? 15.192 1.098 -11.978 1.00 89.06 70 GLU A N 1
ATOM 556 C CA . GLU A 1 70 ? 16.179 2.136 -12.300 1.00 89.06 70 GLU A CA 1
ATOM 557 C C . GLU A 1 70 ? 17.343 1.594 -13.131 1.00 89.06 70 GLU A C 1
ATOM 559 O O . GLU A 1 70 ? 17.666 2.178 -14.168 1.00 89.06 70 GLU A O 1
ATOM 564 N N . ARG A 1 71 ? 17.876 0.434 -12.738 1.00 86.19 71 ARG A N 1
ATOM 565 C CA . ARG A 1 71 ? 18.989 -0.260 -13.404 1.00 86.19 71 ARG A CA 1
ATOM 566 C C . ARG A 1 71 ? 18.588 -0.956 -14.707 1.00 86.19 71 ARG A C 1
ATOM 568 O O . ARG A 1 71 ? 19.458 -1.309 -15.495 1.00 86.19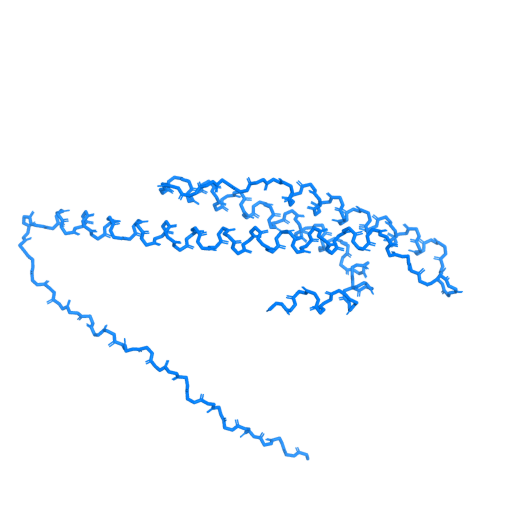 71 ARG A O 1
ATOM 575 N N . ASP A 1 72 ? 17.294 -1.168 -14.930 1.00 82.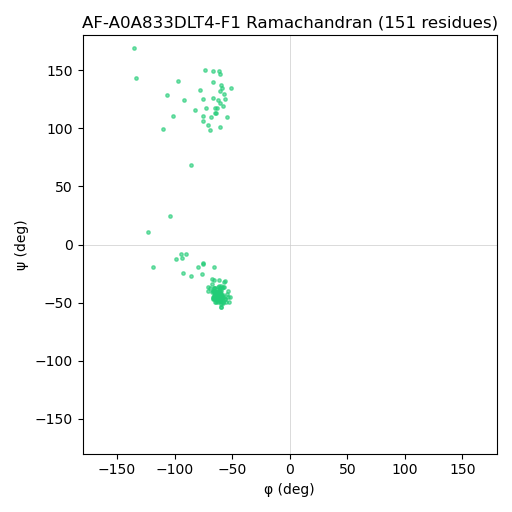50 72 ASP A N 1
ATOM 576 C CA . ASP A 1 72 ? 16.789 -1.919 -16.075 1.00 82.50 72 ASP A CA 1
ATOM 577 C C . ASP A 1 72 ? 16.705 -1.054 -17.334 1.00 82.50 72 ASP A C 1
ATOM 579 O O . ASP A 1 72 ? 15.929 -0.097 -17.403 1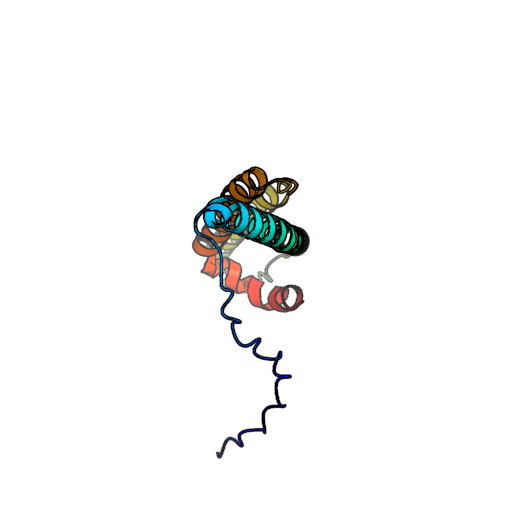.00 82.50 72 ASP A O 1
ATOM 583 N N . THR A 1 73 ? 17.489 -1.389 -18.349 1.00 72.69 73 THR A N 1
ATOM 584 C CA . THR A 1 73 ? 17.460 -0.698 -19.641 1.00 72.69 73 THR A CA 1
ATOM 585 C C . THR A 1 73 ? 16.578 -1.479 -20.607 1.00 72.69 73 THR A C 1
ATOM 587 O O . THR A 1 73 ? 16.603 -2.708 -20.638 1.00 72.69 73 THR A O 1
ATOM 590 N N . LEU A 1 74 ? 15.790 -0.775 -21.420 1.00 70.12 74 LEU A N 1
ATOM 591 C CA . LEU A 1 74 ? 15.055 -1.411 -22.515 1.00 70.12 74 LEU A CA 1
ATOM 592 C C . LEU A 1 74 ? 16.050 -2.051 -23.490 1.00 70.12 74 LEU A C 1
ATOM 594 O O . LEU A 1 74 ? 17.140 -1.517 -23.688 1.00 70.12 74 LEU A O 1
ATOM 598 N N . LYS A 1 75 ? 15.684 -3.173 -24.115 1.00 64.25 75 LYS A N 1
ATOM 599 C CA . LYS A 1 75 ? 16.412 -3.666 -25.292 1.00 64.25 75 LYS A CA 1
ATOM 600 C C . LYS A 1 75 ? 16.050 -2.738 -26.456 1.00 64.25 75 LYS A C 1
ATOM 602 O O . LYS A 1 75 ? 14.869 -2.555 -26.737 1.00 64.25 75 LYS A O 1
ATOM 607 N N . ILE A 1 76 ? 17.056 -2.051 -26.995 1.00 56.06 76 ILE A N 1
ATOM 608 C CA . ILE A 1 76 ? 16.924 -0.800 -27.770 1.00 56.06 76 ILE A CA 1
ATOM 609 C C . ILE A 1 76 ? 16.847 -1.043 -29.281 1.00 56.06 76 ILE A C 1
ATOM 611 O O . ILE A 1 76 ? 16.548 -0.104 -30.010 1.00 56.06 76 ILE A O 1
ATOM 615 N N . ASP A 1 77 ? 17.065 -2.269 -29.747 1.00 58.16 77 ASP A N 1
ATOM 616 C CA . ASP A 1 77 ? 17.427 -2.502 -31.151 1.00 58.16 77 ASP A CA 1
ATOM 617 C C . ASP A 1 77 ? 16.317 -2.135 -32.165 1.00 58.16 77 ASP A C 1
ATOM 619 O O . ASP A 1 77 ? 16.642 -1.819 -33.303 1.00 58.16 77 ASP A O 1
ATOM 623 N N . ASP A 1 78 ? 15.050 -2.025 -31.732 1.00 59.34 78 ASP A N 1
ATOM 624 C CA . ASP A 1 78 ? 13.892 -1.712 -32.596 1.00 59.34 78 ASP A CA 1
ATOM 625 C C . ASP A 1 78 ? 13.080 -0.456 -32.183 1.00 59.34 78 ASP A C 1
ATOM 627 O O . ASP A 1 78 ? 11.971 -0.239 -32.676 1.00 59.34 78 ASP A O 1
ATOM 631 N N . ILE A 1 79 ? 13.562 0.375 -31.244 1.00 67.69 79 ILE A N 1
ATOM 632 C CA . ILE A 1 79 ? 12.768 1.495 -30.690 1.00 67.69 79 ILE A CA 1
ATOM 633 C C . ILE A 1 79 ? 13.253 2.856 -31.203 1.00 67.69 79 ILE A C 1
ATOM 635 O O . ILE A 1 79 ? 14.415 3.224 -31.038 1.00 67.69 79 ILE A O 1
ATOM 639 N N . ASP A 1 80 ? 12.315 3.657 -31.717 1.00 78.62 80 ASP A N 1
ATOM 640 C CA . ASP A 1 80 ? 12.528 5.064 -32.071 1.00 78.62 80 ASP A CA 1
ATOM 641 C C . ASP A 1 80 ? 13.166 5.869 -30.914 1.00 78.62 80 ASP A C 1
ATOM 643 O O . ASP A 1 80 ? 12.743 5.804 -29.752 1.00 78.62 80 ASP A O 1
ATOM 647 N N . ILE A 1 81 ? 14.181 6.675 -31.234 1.00 80.00 81 ILE A N 1
ATOM 648 C CA . ILE A 1 81 ? 14.971 7.462 -30.273 1.00 80.00 81 ILE A CA 1
ATOM 649 C C . ILE A 1 81 ? 14.094 8.412 -29.433 1.00 80.00 81 ILE A C 1
ATOM 651 O O . ILE A 1 81 ? 14.350 8.611 -28.238 1.00 80.00 81 ILE A O 1
ATOM 655 N N . HIS A 1 82 ? 13.050 9.004 -30.018 1.00 81.12 82 HIS A N 1
ATOM 656 C CA . HIS A 1 82 ? 12.115 9.881 -29.315 1.00 81.12 82 HIS A CA 1
ATOM 657 C C . HIS A 1 82 ? 11.230 9.096 -28.349 1.00 81.12 82 HIS A C 1
ATOM 659 O O . HIS A 1 82 ? 11.016 9.547 -27.217 1.00 81.12 82 HIS A O 1
ATOM 665 N N . LEU A 1 83 ? 10.775 7.905 -28.750 1.00 81.69 83 LEU A N 1
ATOM 666 C CA . LEU A 1 83 ? 9.994 7.030 -27.881 1.00 81.69 83 LEU A CA 1
ATOM 667 C C . LEU A 1 83 ? 10.839 6.549 -26.697 1.00 81.69 83 LEU A C 1
ATOM 669 O O . LEU A 1 83 ? 10.395 6.625 -25.552 1.00 81.69 83 LEU A O 1
ATOM 673 N N . LYS A 1 84 ? 12.096 6.168 -26.942 1.00 82.81 84 LYS A N 1
ATOM 674 C CA . LYS A 1 84 ? 13.050 5.804 -25.887 1.00 82.81 84 LYS A CA 1
ATOM 675 C C . LYS A 1 84 ? 13.205 6.922 -24.853 1.00 82.81 84 LYS A C 1
ATOM 677 O O . LYS A 1 84 ? 13.062 6.676 -23.655 1.00 82.81 84 LYS A O 1
ATOM 682 N N . ARG A 1 85 ? 13.424 8.163 -25.302 1.00 84.19 85 ARG A N 1
ATOM 683 C CA . ARG A 1 85 ? 13.570 9.324 -24.406 1.00 84.19 85 ARG A CA 1
ATOM 684 C C . ARG A 1 85 ? 12.312 9.569 -23.566 1.00 84.19 85 ARG A C 1
ATOM 686 O O . ARG A 1 85 ? 12.420 9.932 -22.393 1.00 84.19 85 ARG A O 1
ATOM 693 N N . LEU A 1 86 ? 11.126 9.376 -24.145 1.00 85.81 86 LEU A N 1
ATOM 694 C CA . LEU A 1 86 ? 9.855 9.509 -23.431 1.00 85.81 86 LEU A CA 1
ATOM 695 C C . LEU A 1 86 ? 9.710 8.439 -22.341 1.00 85.81 86 LEU A C 1
ATOM 697 O O . LEU A 1 86 ? 9.365 8.762 -21.204 1.00 85.81 86 LEU A O 1
ATOM 701 N N . VAL A 1 87 ? 10.025 7.185 -22.671 1.00 86.44 87 VAL A N 1
ATOM 702 C CA . VAL A 1 87 ? 9.927 6.054 -21.741 1.00 86.44 87 VAL A CA 1
ATOM 703 C C . VAL A 1 87 ? 10.927 6.197 -20.591 1.00 86.44 87 VAL A C 1
ATOM 705 O O . VAL A 1 87 ? 10.553 6.026 -19.434 1.00 86.44 87 VAL A O 1
ATOM 708 N N . GLU A 1 88 ? 12.170 6.597 -20.866 1.00 87.69 88 GLU A N 1
ATOM 709 C CA . GLU A 1 88 ? 13.169 6.863 -19.822 1.00 87.69 88 GLU A CA 1
ATOM 710 C C . GLU A 1 88 ? 12.745 8.000 -18.882 1.00 87.69 88 GLU A C 1
ATOM 712 O O . GLU A 1 88 ? 12.925 7.901 -17.666 1.00 87.69 88 GLU A O 1
ATOM 717 N N . ARG A 1 89 ? 12.145 9.070 -19.421 1.00 89.06 89 ARG A N 1
ATOM 718 C CA . ARG A 1 89 ? 11.624 10.183 -18.617 1.00 89.06 89 ARG A CA 1
ATOM 719 C C . ARG A 1 89 ? 10.467 9.738 -17.725 1.00 89.06 89 ARG A C 1
ATOM 721 O O . ARG A 1 89 ? 10.504 10.002 -16.526 1.00 89.06 89 ARG A O 1
ATOM 728 N N . GLY A 1 90 ? 9.477 9.044 -18.288 1.00 89.81 90 GLY A N 1
ATOM 729 C CA . GLY A 1 90 ? 8.332 8.538 -17.529 1.00 89.81 90 GLY A CA 1
ATOM 730 C C . GLY A 1 90 ? 8.752 7.546 -16.443 1.00 89.81 90 GLY A C 1
ATOM 731 O O . GLY A 1 90 ? 8.304 7.637 -15.302 1.00 89.81 90 GLY A O 1
ATOM 732 N N . LYS A 1 91 ? 9.706 6.665 -16.760 1.00 90.69 91 LYS A N 1
ATOM 733 C CA . LYS A 1 91 ? 10.329 5.752 -15.797 1.00 90.69 91 LYS A CA 1
ATOM 734 C C . LYS A 1 91 ? 10.985 6.520 -14.641 1.00 90.69 91 LYS A C 1
ATOM 736 O O . LYS A 1 91 ? 10.716 6.208 -13.484 1.00 90.69 91 LYS A O 1
ATOM 741 N N . LYS A 1 92 ? 11.812 7.534 -14.929 1.00 92.38 92 LYS A N 1
ATOM 742 C CA . LYS A 1 92 ? 12.463 8.363 -13.894 1.00 92.38 92 LYS A CA 1
ATOM 743 C C . LYS A 1 92 ? 11.454 9.077 -12.996 1.00 92.38 92 LYS A C 1
ATOM 745 O O . LYS A 1 92 ? 11.670 9.148 -11.791 1.00 92.38 92 LYS A O 1
ATOM 750 N N . GLU A 1 93 ? 10.365 9.584 -13.566 1.00 93.00 93 GLU A N 1
ATOM 751 C CA . GLU A 1 93 ? 9.311 10.262 -12.809 1.00 93.00 93 GLU A CA 1
ATOM 752 C C . GLU A 1 93 ? 8.589 9.320 -11.836 1.00 93.00 93 GLU A C 1
ATOM 754 O O . GLU A 1 93 ? 8.362 9.669 -10.679 1.00 93.00 93 GLU A O 1
ATOM 759 N N . VAL A 1 94 ? 8.264 8.103 -12.276 1.00 93.25 94 VAL A N 1
ATOM 760 C CA . VAL A 1 94 ? 7.644 7.105 -11.396 1.00 93.25 94 VAL A CA 1
ATOM 761 C C . VAL A 1 94 ? 8.602 6.681 -10.287 1.00 93.25 94 VAL A C 1
ATOM 763 O O . VAL A 1 94 ? 8.209 6.640 -9.122 1.00 93.25 94 VAL A O 1
ATOM 766 N N . ILE A 1 95 ? 9.866 6.409 -10.623 1.00 93.19 95 ILE A N 1
ATOM 767 C CA . ILE A 1 95 ? 10.883 6.012 -9.640 1.00 93.19 95 ILE A CA 1
ATOM 768 C C . ILE A 1 95 ? 11.081 7.109 -8.591 1.00 93.19 95 ILE A C 1
ATOM 770 O O . ILE A 1 95 ? 11.146 6.805 -7.401 1.00 93.19 95 ILE A O 1
ATOM 774 N N . SER A 1 96 ? 11.160 8.377 -9.002 1.00 94.19 96 SER A N 1
ATOM 775 C CA . SER A 1 96 ? 11.358 9.484 -8.065 1.00 94.19 96 SER A CA 1
ATOM 776 C C . SER A 1 96 ? 10.159 9.671 -7.134 1.00 94.19 96 SER A C 1
ATOM 778 O O . SER A 1 96 ? 10.353 9.866 -5.933 1.00 94.19 96 SER A O 1
ATOM 780 N N . ALA A 1 97 ? 8.932 9.540 -7.648 1.00 93.00 97 ALA A N 1
ATOM 781 C CA . ALA A 1 97 ? 7.720 9.588 -6.838 1.00 93.00 97 ALA A CA 1
ATOM 782 C C . ALA A 1 97 ? 7.676 8.447 -5.812 1.00 93.00 97 ALA A C 1
ATOM 784 O O . ALA A 1 97 ? 7.438 8.702 -4.633 1.00 93.00 97 ALA A O 1
ATOM 785 N N . ILE A 1 98 ? 7.968 7.212 -6.235 1.00 92.44 98 ILE A N 1
ATOM 786 C CA . ILE A 1 98 ? 8.024 6.050 -5.341 1.00 92.44 98 ILE A CA 1
ATOM 787 C C . ILE A 1 98 ? 9.079 6.261 -4.256 1.00 92.44 98 ILE A C 1
ATOM 789 O O . ILE A 1 98 ? 8.752 6.201 -3.077 1.00 92.44 98 ILE A O 1
ATOM 793 N N . LYS A 1 99 ? 10.327 6.579 -4.625 1.00 92.38 99 LYS A N 1
ATOM 794 C CA . LYS A 1 99 ? 11.408 6.795 -3.652 1.00 92.38 99 LYS A CA 1
ATOM 795 C C . LYS A 1 99 ? 11.036 7.873 -2.634 1.00 92.38 99 LYS A C 1
ATOM 797 O O . LYS A 1 99 ? 11.194 7.659 -1.439 1.00 92.38 99 LYS A O 1
ATOM 802 N N . ARG A 1 100 ? 10.502 9.011 -3.089 1.00 91.62 100 ARG A N 1
ATOM 803 C CA . ARG A 1 100 ? 10.143 10.124 -2.202 1.00 91.62 100 ARG A CA 1
ATOM 804 C C . ARG A 1 100 ? 9.058 9.745 -1.198 1.00 91.62 100 ARG A C 1
ATOM 806 O O . ARG A 1 100 ? 9.156 10.131 -0.041 1.00 91.62 100 ARG A O 1
ATOM 813 N N . GLU A 1 101 ? 8.021 9.039 -1.637 1.00 89.62 101 GLU A N 1
ATOM 814 C CA . GLU A 1 101 ? 6.870 8.732 -0.783 1.00 89.62 101 GLU A CA 1
ATOM 815 C C . GLU A 1 101 ? 7.079 7.460 0.060 1.00 89.62 101 GLU A C 1
ATOM 817 O O . GLU A 1 101 ? 6.538 7.383 1.155 1.00 89.62 101 GLU A O 1
ATOM 822 N N . SER A 1 102 ? 7.906 6.504 -0.382 1.00 84.00 102 SER A N 1
ATOM 823 C CA . SER A 1 102 ? 8.222 5.277 0.370 1.00 84.00 102 SER A CA 1
ATOM 824 C C . SER A 1 102 ? 9.261 5.468 1.483 1.00 84.00 102 SER A C 1
ATOM 826 O O . SER A 1 102 ? 9.333 4.633 2.377 1.00 84.00 102 SER A O 1
ATOM 828 N N . ILE A 1 103 ? 10.061 6.544 1.456 1.00 76.62 103 ILE A N 1
ATOM 829 C CA . ILE A 1 103 ? 11.007 6.884 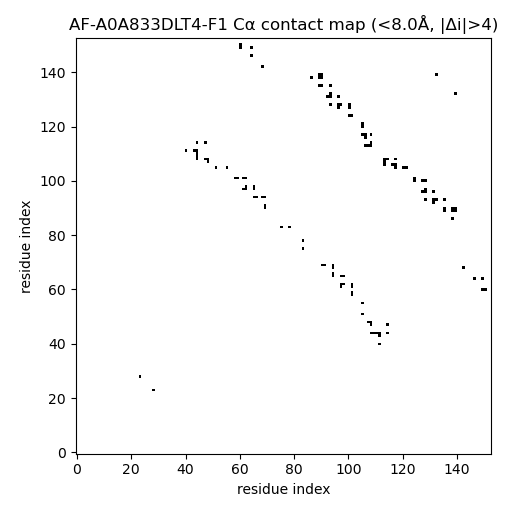2.541 1.00 76.62 103 ILE A CA 1
ATOM 830 C C . ILE A 1 103 ? 10.280 7.487 3.755 1.00 76.62 103 ILE A C 1
ATOM 832 O O . ILE A 1 103 ? 10.776 7.412 4.879 1.00 76.62 103 ILE A O 1
ATOM 836 N N . VAL A 1 104 ? 9.104 8.092 3.549 1.00 73.19 104 VAL A N 1
ATOM 837 C CA . VAL A 1 104 ? 8.331 8.712 4.630 1.00 73.19 104 VAL A CA 1
ATOM 838 C C . VAL A 1 104 ? 7.815 7.617 5.560 1.00 73.19 104 VAL A C 1
ATOM 840 O O . VAL A 1 104 ? 6.927 6.846 5.201 1.00 73.19 104 VAL A O 1
ATOM 843 N N . GLN A 1 105 ? 8.365 7.553 6.772 1.00 75.19 105 GLN A N 1
ATOM 844 C CA . GLN A 1 105 ? 7.916 6.594 7.775 1.00 75.19 105 GLN A CA 1
ATOM 845 C C . GLN A 1 105 ? 6.488 6.929 8.217 1.00 75.19 105 GLN A C 1
ATOM 847 O O . GLN A 1 105 ? 6.193 8.051 8.634 1.00 75.19 105 GLN A O 1
ATOM 852 N N . LEU A 1 106 ? 5.591 5.944 8.132 1.00 83.69 106 LEU A N 1
ATOM 853 C CA . LEU A 1 106 ? 4.233 6.079 8.650 1.00 83.69 106 LEU A CA 1
ATOM 854 C C . LEU A 1 106 ? 4.275 6.186 10.185 1.00 83.69 106 LEU A C 1
ATOM 856 O O . LEU A 1 106 ? 5.039 5.450 10.819 1.00 83.69 106 LEU A O 1
ATOM 860 N N . PRO A 1 107 ? 3.450 7.049 10.804 1.00 86.25 107 PRO A N 1
ATOM 861 C CA . PRO A 1 107 ? 3.465 7.265 12.251 1.00 86.25 107 PRO A CA 1
ATOM 862 C C . PRO A 1 107 ? 3.131 5.978 13.009 1.00 86.25 107 PRO A C 1
ATOM 864 O O . PRO A 1 107 ? 2.402 5.125 12.497 1.00 86.25 107 PRO A O 1
ATOM 867 N N . GLU A 1 108 ? 3.677 5.812 14.213 1.00 87.31 108 GLU A N 1
ATOM 868 C CA . GLU A 1 108 ? 3.270 4.723 15.105 1.00 87.31 108 GLU A CA 1
ATOM 869 C C . GLU A 1 108 ? 1.828 4.910 15.586 1.00 87.31 108 GLU A C 1
ATOM 871 O O . GLU A 1 108 ? 1.346 6.032 15.706 1.00 87.31 108 GLU A O 1
ATOM 876 N N . ILE A 1 109 ? 1.132 3.800 15.848 1.00 91.44 109 ILE A N 1
ATOM 877 C CA . ILE A 1 109 ? -0.284 3.809 16.230 1.00 91.44 109 ILE A CA 1
ATOM 878 C C . ILE A 1 109 ? -0.399 3.414 17.699 1.00 91.44 109 ILE A C 1
ATOM 880 O O . ILE A 1 109 ? -0.362 2.223 18.020 1.00 91.44 109 ILE A O 1
ATOM 884 N N . ASN A 1 110 ? -0.538 4.410 18.576 1.00 91.00 110 ASN A N 1
ATOM 885 C CA . ASN A 1 110 ? -0.708 4.213 20.019 1.00 91.00 110 ASN A CA 1
ATOM 886 C C . ASN A 1 110 ? -2.048 4.775 20.526 1.00 91.00 110 ASN A C 1
ATOM 888 O O . ASN A 1 110 ? -2.538 4.364 21.577 1.00 91.00 110 ASN A O 1
ATOM 892 N N . SER A 1 111 ? -2.674 5.669 19.760 1.00 93.38 111 SER A N 1
ATOM 893 C CA . SER A 1 111 ? -3.943 6.314 20.081 1.00 93.38 111 SER A CA 1
ATOM 894 C C . SER A 1 111 ? -4.901 6.355 18.886 1.00 93.38 111 SER A C 1
ATOM 896 O O . SER A 1 111 ? -4.533 6.096 17.740 1.00 93.38 111 SER A O 1
ATOM 898 N N . TYR A 1 112 ? -6.160 6.714 19.150 1.00 91.62 112 TYR A N 1
ATOM 899 C CA . TYR A 1 112 ? -7.149 6.932 18.091 1.00 91.62 112 TYR A CA 1
ATOM 900 C C . TYR A 1 112 ? -6.835 8.164 17.227 1.00 91.62 112 TYR A C 1
ATOM 902 O O . TYR A 1 112 ? -7.159 8.181 16.042 1.00 91.62 112 TYR A O 1
ATOM 910 N N . GLU A 1 113 ? -6.184 9.189 17.781 1.00 93.56 113 GLU A N 1
ATOM 911 C CA . GLU A 1 113 ? -5.764 10.340 16.974 1.00 93.56 113 GLU A CA 1
ATOM 912 C C . GLU A 1 113 ? -4.641 9.954 16.006 1.00 93.56 113 GLU A C 1
ATOM 914 O O . GLU A 1 113 ? -4.692 10.331 14.833 1.00 93.56 113 GLU A O 1
ATOM 919 N N . ASP A 1 114 ? -3.714 9.088 16.428 1.00 93.06 114 ASP A N 1
ATOM 920 C CA . ASP A 1 114 ? -2.686 8.540 15.534 1.00 93.06 114 ASP A CA 1
ATOM 921 C C . ASP A 1 114 ? -3.309 7.768 14.368 1.00 93.06 114 ASP A C 1
ATOM 923 O O . ASP A 1 114 ? -2.828 7.859 13.240 1.00 93.06 114 ASP A O 1
ATOM 927 N N . VAL A 1 115 ? -4.422 7.057 14.603 1.00 94.00 115 VAL A N 1
ATOM 928 C CA . VAL A 1 115 ? -5.180 6.376 13.540 1.00 94.00 115 VAL A CA 1
ATOM 929 C C . VAL A 1 115 ? -5.675 7.373 12.489 1.00 94.00 115 VAL A C 1
ATOM 931 O O . VAL A 1 115 ? -5.556 7.108 11.290 1.00 94.00 115 VAL A O 1
ATOM 934 N N . LYS A 1 116 ? -6.200 8.535 12.899 1.00 93.81 116 LYS A N 1
ATOM 935 C CA . LYS A 1 116 ? -6.655 9.565 11.948 1.00 93.81 116 LYS A CA 1
ATOM 936 C C . LYS A 1 116 ? -5.491 10.148 11.157 1.00 93.81 116 LYS A C 1
ATOM 938 O O . LYS A 1 116 ? -5.588 10.270 9.935 1.00 93.81 116 LYS A O 1
ATOM 943 N N . ILE A 1 117 ? -4.390 10.474 11.837 1.00 93.94 117 ILE A N 1
ATOM 944 C CA . ILE A 1 117 ? -3.180 11.014 11.203 1.00 93.94 117 ILE A CA 1
ATOM 945 C C . ILE A 1 117 ? -2.628 10.003 10.193 1.00 93.94 117 ILE A C 1
ATOM 947 O O . ILE A 1 117 ? -2.365 10.351 9.040 1.00 93.94 117 ILE A O 1
ATOM 951 N N . PHE A 1 118 ? -2.526 8.735 10.591 1.00 94.19 118 PHE A N 1
ATOM 952 C CA . PHE A 1 118 ? -2.118 7.635 9.728 1.00 94.19 118 PHE A CA 1
ATOM 953 C C . PHE A 1 118 ? -3.018 7.497 8.503 1.00 94.19 118 PHE A C 1
ATOM 955 O O . PHE A 1 118 ? -2.510 7.356 7.392 1.00 94.19 118 PHE A O 1
ATOM 962 N N . ASN A 1 119 ? -4.340 7.564 8.671 1.00 93.38 119 ASN A N 1
ATOM 963 C CA . ASN A 1 119 ? -5.282 7.462 7.559 1.00 93.38 119 ASN A CA 1
ATOM 964 C C . ASN A 1 119 ? -5.061 8.582 6.529 1.00 93.38 119 ASN A C 1
ATOM 966 O O . ASN A 1 119 ? -5.024 8.330 5.326 1.00 93.38 119 ASN A O 1
ATOM 970 N N . VAL A 1 120 ? -4.850 9.821 6.980 1.00 93.75 120 VAL A N 1
ATOM 971 C CA . VAL A 1 120 ? -4.558 10.947 6.077 1.00 93.75 120 VAL A CA 1
ATOM 972 C C . VAL A 1 120 ? -3.202 10.760 5.388 1.00 93.75 120 VAL A C 1
ATOM 974 O O . VAL A 1 120 ? -3.101 10.918 4.168 1.00 93.75 120 VAL A O 1
ATOM 977 N N . ALA A 1 121 ? -2.164 10.398 6.146 1.00 91.81 121 ALA A N 1
ATOM 978 C CA . ALA A 1 121 ? -0.809 10.229 5.628 1.00 91.81 121 ALA A CA 1
ATOM 979 C C . ALA A 1 121 ? -0.717 9.090 4.599 1.00 91.81 121 ALA A C 1
ATOM 981 O O . ALA A 1 121 ? -0.219 9.298 3.491 1.00 91.81 121 ALA A O 1
ATOM 982 N N . SER A 1 122 ? -1.251 7.913 4.931 1.00 92.00 122 SER A N 1
ATOM 983 C CA . SER A 1 122 ? -1.248 6.735 4.057 1.00 92.00 122 SER A CA 1
ATOM 984 C C . SER A 1 122 ? -2.057 6.965 2.780 1.00 92.00 122 SER A C 1
ATOM 986 O O . SER A 1 122 ? -1.555 6.684 1.694 1.00 92.00 122 SER A O 1
ATOM 988 N N . ASN A 1 123 ? -3.246 7.576 2.858 1.00 92.81 123 ASN A N 1
ATOM 989 C CA . ASN A 1 123 ? -4.018 7.922 1.660 1.00 92.81 123 ASN A CA 1
ATOM 990 C C . ASN A 1 123 ? -3.286 8.924 0.766 1.00 92.81 123 ASN A C 1
ATOM 992 O O . ASN A 1 123 ? -3.275 8.769 -0.455 1.00 92.81 123 ASN A O 1
ATOM 996 N N . ARG A 1 124 ? -2.639 9.942 1.347 1.00 92.62 124 ARG A N 1
ATOM 997 C CA . ARG A 1 124 ? -1.851 10.913 0.574 1.00 92.62 124 ARG A CA 1
ATOM 998 C C . ARG A 1 124 ? -0.673 10.244 -0.133 1.00 92.62 124 ARG A C 1
ATOM 1000 O O . ARG A 1 124 ? -0.425 10.542 -1.301 1.00 92.62 124 ARG A O 1
ATOM 1007 N N . MET A 1 125 ? 0.031 9.354 0.562 1.00 92.75 125 MET A N 1
ATOM 1008 C CA . MET A 1 125 ? 1.139 8.569 0.017 1.00 92.75 125 MET A CA 1
ATOM 1009 C C . MET A 1 125 ? 0.665 7.702 -1.159 1.00 92.75 125 MET A C 1
ATOM 1011 O O . MET A 1 125 ? 1.186 7.828 -2.269 1.00 92.75 125 MET A O 1
ATOM 1015 N N . LEU A 1 126 ? -0.381 6.894 -0.945 1.00 91.38 126 LEU A N 1
ATOM 1016 C CA . LEU A 1 126 ? -0.976 6.033 -1.970 1.00 91.38 126 LEU A CA 1
ATOM 1017 C C . LEU A 1 126 ? -1.453 6.838 -3.179 1.00 91.38 126 LEU A C 1
ATOM 1019 O O . LEU A 1 126 ? -1.172 6.459 -4.314 1.00 91.38 126 LEU A O 1
ATOM 1023 N N . LYS A 1 127 ? -2.111 7.980 -2.948 1.00 94.12 127 LYS A N 1
ATOM 1024 C CA . LYS A 1 127 ? -2.583 8.865 -4.015 1.00 94.12 127 LYS A CA 1
ATOM 1025 C C . LYS A 1 127 ? -1.434 9.366 -4.881 1.00 94.12 127 LYS A C 1
ATOM 1027 O O . LYS A 1 127 ? -1.510 9.255 -6.094 1.00 94.12 127 LYS A O 1
ATOM 1032 N N . LYS A 1 128 ? -0.350 9.873 -4.292 1.00 93.50 128 LYS A N 1
ATOM 1033 C CA . LYS A 1 128 ? 0.778 10.406 -5.072 1.00 93.50 128 LYS A CA 1
ATOM 1034 C C . LYS A 1 128 ? 1.515 9.330 -5.871 1.00 93.50 128 LYS A C 1
ATOM 1036 O O . LYS A 1 128 ? 1.898 9.586 -7.012 1.00 93.50 128 LYS A O 1
ATOM 1041 N N . ILE A 1 129 ? 1.710 8.143 -5.288 1.00 92.12 129 ILE A N 1
ATOM 1042 C CA . ILE A 1 129 ? 2.295 6.999 -6.002 1.00 92.12 129 ILE A CA 1
ATOM 1043 C C . ILE A 1 129 ? 1.365 6.584 -7.151 1.00 92.12 129 ILE A C 1
ATOM 1045 O O . ILE A 1 129 ? 1.814 6.447 -8.289 1.00 92.12 129 ILE A O 1
ATOM 1049 N N . GLY A 1 130 ? 0.064 6.460 -6.877 1.00 92.88 130 GLY A N 1
ATOM 1050 C CA . GLY A 1 130 ? -0.959 6.146 -7.872 1.00 92.88 130 GLY A CA 1
ATOM 1051 C C . GLY A 1 130 ? -1.033 7.171 -9.005 1.00 92.88 130 GLY A C 1
ATOM 1052 O O . GLY A 1 130 ? -1.056 6.785 -10.169 1.00 92.88 130 GLY A O 1
ATOM 1053 N N . ASP A 1 131 ? -0.983 8.467 -8.695 1.00 94.44 131 ASP A N 1
ATOM 1054 C CA . ASP A 1 131 ? -1.014 9.555 -9.677 1.00 94.44 131 ASP A CA 1
ATOM 1055 C C . ASP A 1 131 ? 0.230 9.528 -10.587 1.00 94.44 131 ASP A C 1
ATOM 1057 O O . ASP A 1 131 ? 0.133 9.791 -11.787 1.00 94.44 131 ASP A O 1
ATOM 1061 N N . ALA A 1 132 ? 1.413 9.199 -10.054 1.00 93.06 132 ALA A N 1
ATOM 1062 C CA . ALA A 1 132 ? 2.623 9.027 -10.862 1.00 93.06 132 ALA A CA 1
ATOM 1063 C C . ALA A 1 132 ? 2.517 7.808 -11.795 1.00 93.06 132 ALA A C 1
ATOM 1065 O O . ALA A 1 132 ? 2.790 7.919 -12.992 1.00 93.06 132 ALA A O 1
ATOM 1066 N N . LEU A 1 133 ? 2.061 6.669 -11.267 1.00 91.50 133 LEU A N 1
ATOM 1067 C CA . LEU A 1 133 ? 1.852 5.442 -12.040 1.00 91.50 133 LEU A CA 1
ATOM 1068 C C . LEU A 1 133 ? 0.778 5.611 -13.121 1.00 91.50 133 LEU A C 1
ATOM 1070 O O . LEU A 1 133 ? 0.959 5.138 -14.240 1.00 91.50 133 LEU A O 1
ATOM 1074 N N . GLY A 1 134 ? -0.319 6.306 -12.817 1.00 92.38 134 GLY A N 1
ATOM 1075 C CA . GLY A 1 134 ? -1.419 6.553 -13.747 1.00 92.38 134 GLY A CA 1
ATOM 1076 C C . GLY A 1 134 ? -1.002 7.439 -14.921 1.00 92.38 134 GLY A C 1
ATOM 1077 O O . GLY A 1 134 ? -1.250 7.088 -16.078 1.00 92.38 134 GLY A O 1
ATOM 1078 N N . ARG A 1 135 ? -0.292 8.543 -14.639 1.00 92.94 135 ARG A N 1
ATOM 1079 C CA . ARG A 1 135 ? 0.221 9.463 -15.672 1.00 92.94 135 ARG A CA 1
ATOM 1080 C C . ARG A 1 135 ? 1.201 8.785 -16.625 1.00 92.94 135 ARG A C 1
ATOM 1082 O O . ARG A 1 135 ? 1.173 9.059 -17.820 1.00 92.94 135 ARG A O 1
ATOM 1089 N N . GLN A 1 136 ? 2.017 7.864 -16.116 1.00 91.81 136 GLN A N 1
ATOM 1090 C CA . GLN A 1 136 ? 3.002 7.113 -16.899 1.00 91.81 136 GLN A CA 1
ATOM 1091 C C . GLN A 1 136 ? 2.560 5.664 -17.179 1.00 91.81 136 GLN A C 1
ATOM 1093 O O . GLN A 1 136 ? 3.390 4.792 -17.431 1.00 91.81 136 GLN A O 1
ATOM 1098 N N . SER A 1 137 ? 1.252 5.387 -17.171 1.00 89.88 137 SER A N 1
ATOM 1099 C CA . SER A 1 137 ? 0.694 4.026 -17.260 1.00 89.88 137 SER A CA 1
ATOM 1100 C C . SER A 1 137 ? 1.190 3.233 -18.471 1.00 89.88 137 SER A C 1
ATOM 1102 O O . SER A 1 137 ? 1.561 2.070 -18.331 1.00 89.88 137 SER A O 1
ATOM 1104 N N . ARG A 1 138 ? 1.274 3.868 -19.647 1.00 86.12 138 ARG A N 1
ATOM 1105 C CA . ARG A 1 138 ? 1.796 3.249 -20.881 1.00 86.12 138 ARG A CA 1
ATOM 1106 C C . ARG A 1 138 ? 3.263 2.844 -20.755 1.00 86.12 138 ARG A C 1
ATOM 1108 O O . ARG A 1 138 ? 3.631 1.750 -21.164 1.00 86.12 138 ARG A O 1
ATOM 1115 N N . VAL A 1 139 ? 4.080 3.713 -20.161 1.00 85.00 139 VAL A N 1
ATOM 1116 C CA . VAL A 1 139 ? 5.506 3.470 -19.908 1.00 85.00 139 VAL A CA 1
ATOM 1117 C C . VAL A 1 139 ? 5.680 2.326 -18.916 1.00 85.00 139 VAL A C 1
ATOM 1119 O O . VAL A 1 139 ? 6.465 1.413 -19.150 1.00 85.00 139 VAL A O 1
ATOM 1122 N N . ILE A 1 140 ? 4.909 2.335 -17.831 1.00 85.94 140 ILE A N 1
ATOM 1123 C CA . ILE A 1 140 ? 4.990 1.309 -16.792 1.00 85.94 140 ILE A CA 1
ATOM 1124 C C . ILE A 1 140 ? 4.516 -0.048 -17.291 1.00 85.94 140 ILE A C 1
ATOM 1126 O O . ILE A 1 140 ? 5.113 -1.056 -16.921 1.00 85.94 140 ILE A O 1
ATOM 1130 N N . HIS A 1 141 ? 3.522 -0.099 -18.178 1.00 86.25 141 HIS A N 1
ATOM 1131 C CA . HIS A 1 141 ? 3.034 -1.360 -18.735 1.00 86.25 141 HIS A CA 1
ATOM 1132 C C . HIS A 1 141 ? 4.140 -2.169 -19.437 1.00 86.25 141 HIS A C 1
ATOM 1134 O O . HIS A 1 141 ? 4.138 -3.397 -19.364 1.00 86.25 141 HIS A O 1
ATOM 1140 N N . ILE A 1 142 ? 5.120 -1.488 -20.044 1.00 83.44 142 ILE A N 1
ATOM 1141 C CA . ILE A 1 142 ? 6.276 -2.113 -20.708 1.00 83.44 142 ILE A CA 1
ATOM 1142 C C . ILE A 1 142 ? 7.096 -2.944 -19.709 1.00 83.44 142 ILE A C 1
ATOM 1144 O O . ILE A 1 142 ? 7.525 -4.054 -20.016 1.00 83.44 142 ILE A O 1
ATOM 1148 N N . PHE A 1 143 ? 7.271 -2.435 -18.489 1.00 81.88 143 PHE A N 1
ATOM 1149 C CA . PHE A 1 143 ? 8.053 -3.098 -17.444 1.00 81.88 143 PHE A CA 1
ATOM 1150 C C . PHE A 1 143 ? 7.192 -3.981 -16.531 1.00 81.88 143 PHE A C 1
ATOM 1152 O O . PHE A 1 143 ? 7.692 -4.946 -15.954 1.00 81.88 143 PHE A O 1
ATOM 1159 N N . ALA A 1 144 ? 5.891 -3.700 -16.414 1.00 82.88 144 ALA A N 1
ATOM 1160 C CA . ALA A 1 144 ? 4.991 -4.327 -15.447 1.00 82.88 144 ALA A CA 1
ATOM 1161 C C . ALA A 1 144 ? 5.011 -5.859 -15.516 1.00 82.88 144 ALA A C 1
ATOM 1163 O O . ALA A 1 144 ? 5.063 -6.515 -14.478 1.00 82.88 144 ALA A O 1
ATOM 1164 N N . LYS A 1 145 ? 5.060 -6.446 -16.721 1.00 82.25 145 LYS A N 1
ATOM 1165 C CA . LYS A 1 145 ? 5.098 -7.908 -16.900 1.00 82.25 145 LYS A CA 1
ATOM 1166 C C . LYS A 1 145 ? 6.306 -8.559 -16.214 1.00 82.25 145 LYS A C 1
ATOM 1168 O O . LYS A 1 145 ? 6.167 -9.639 -15.647 1.00 82.25 145 LYS A O 1
ATOM 1173 N N . LYS A 1 146 ? 7.469 -7.900 -16.234 1.00 82.88 146 LYS A N 1
ATOM 1174 C CA . LYS A 1 146 ? 8.715 -8.396 -15.625 1.00 82.88 146 LYS A CA 1
ATOM 1175 C C . LYS A 1 146 ? 8.660 -8.361 -14.096 1.00 82.88 146 LYS A C 1
ATOM 1177 O O . LYS A 1 146 ? 9.176 -9.262 -13.443 1.00 82.88 146 LYS A O 1
ATOM 1182 N N . TYR A 1 147 ? 8.020 -7.340 -13.529 1.00 81.88 147 TYR A N 1
ATOM 1183 C CA . TYR A 1 147 ? 7.995 -7.108 -12.081 1.00 81.88 147 TYR A CA 1
ATOM 1184 C C . TYR A 1 147 ? 6.723 -7.618 -11.387 1.00 81.88 147 TYR A C 1
ATOM 1186 O O . TYR A 1 147 ? 6.723 -7.759 -10.168 1.00 81.88 147 TYR A O 1
ATOM 1194 N N . ALA A 1 148 ? 5.668 -7.973 -12.129 1.00 80.25 148 ALA A N 1
ATOM 1195 C CA . ALA A 1 148 ? 4.396 -8.445 -11.574 1.00 80.25 148 ALA A CA 1
ATOM 1196 C C . ALA A 1 148 ? 4.542 -9.663 -10.646 1.00 80.25 148 ALA A C 1
ATOM 1198 O O . ALA A 1 148 ? 3.786 -9.794 -9.689 1.00 80.25 148 ALA A O 1
ATOM 1199 N N . GLY A 1 149 ? 5.521 -10.541 -10.896 1.00 78.62 149 GLY A N 1
ATOM 1200 C CA . GLY A 1 149 ? 5.801 -11.692 -10.032 1.00 78.62 149 GLY A CA 1
ATOM 1201 C C . GLY A 1 149 ? 6.297 -11.307 -8.635 1.00 78.62 149 GLY A C 1
ATOM 1202 O O . GLY A 1 149 ? 5.973 -11.996 -7.679 1.00 78.62 149 GLY A O 1
ATOM 1203 N N . LYS A 1 150 ? 7.003 -10.177 -8.498 1.00 79.62 150 LYS A N 1
ATOM 1204 C CA . LYS A 1 150 ? 7.514 -9.679 -7.208 1.00 79.62 150 LYS A CA 1
ATOM 1205 C C . LYS A 1 150 ? 6.425 -9.065 -6.324 1.00 79.62 150 LYS A C 1
ATOM 1207 O O . LYS A 1 150 ? 6.646 -8.867 -5.140 1.00 79.62 150 LYS A O 1
ATOM 1212 N N . LEU A 1 151 ? 5.267 -8.751 -6.909 1.00 72.31 151 LEU A N 1
ATOM 1213 C CA . LEU A 1 151 ? 4.105 -8.204 -6.203 1.00 72.31 151 LEU A CA 1
ATOM 1214 C C . LEU A 1 151 ? 3.113 -9.290 -5.760 1.00 72.31 151 LEU A C 1
ATOM 1216 O O . LEU A 1 151 ? 2.200 -8.999 -4.994 1.00 72.31 151 LEU A O 1
ATOM 1220 N N . LYS A 1 152 ? 3.271 -10.529 -6.242 1.00 68.94 152 LYS A N 1
ATOM 1221 C CA . LYS A 1 152 ? 2.488 -11.691 -5.807 1.00 68.94 152 LYS A CA 1
ATOM 1222 C C . LYS A 1 152 ? 3.154 -12.303 -4.570 1.00 68.94 152 LYS A C 1
ATOM 1224 O O . LYS A 1 152 ? 3.764 -13.363 -4.669 1.00 68.94 152 LYS A O 1
ATOM 1229 N N . GLY A 1 153 ? 3.114 -11.567 -3.461 1.00 53.88 153 GLY A N 1
ATOM 1230 C CA . GLY A 1 153 ? 3.361 -12.124 -2.128 1.00 53.88 153 GLY A CA 1
ATOM 1231 C C . GLY A 1 153 ? 2.208 -13.017 -1.698 1.00 53.88 153 GLY A C 1
ATOM 1232 O O . GLY A 1 153 ? 1.051 -12.648 -2.006 1.00 53.88 153 GLY A O 1
#

Nearest PDB structures (foldseek):
  4ons-assembly1_A  TM=5.133E-01  e=1.981E+00  Mus musculus
  7sqc-assembly1_C2  TM=3.348E-01  e=3.275E+00  Chlamydomonas reinhardtii

Solvent-accessible surface area (backbone atoms only — not comparable to full-atom values): 9213 Å² total; per-residue (Å²): 139,84,85,78,82,74,82,77,77,85,72,83,74,74,81,82,77,74,85,79,87,77,90,77,57,81,86,45,49,64,58,53,52,51,50,53,49,52,54,51,52,53,50,49,42,53,53,50,44,54,49,51,53,54,50,52,56,49,34,52,53,52,44,52,51,37,56,54,49,70,75,57,73,78,88,61,92,87,60,56,70,69,58,51,55,50,40,55,49,40,49,51,52,35,36,51,43,41,52,63,50,55,67,58,77,76,70,75,62,87,45,74,65,38,49,54,53,39,54,55,52,52,51,52,41,52,48,51,42,48,53,38,45,58,78,29,39,75,49,45,55,74,51,41,74,79,50,52,67,79,72,67,118

pLDDT: mean 83.11, std 14.01, range [42.22, 95.44]

Foldseek 3Di:
DDDDDDDDDDDPDDDPPDDDDDDDDPVCVVVVVVVVVVVVFVVLLVVLQVVLVVVLVVLVLVLVVLVVLLPDQDPPPPDDPVVSVVLNVLSVQLSVLSVVLSVDRQDRRDGPVSSVVNVVSVVVSVVSNVVSCVVSVVSVVVCCVVCVVSVPD